Protein 6V7P (pdb70)

Solvent-accessible surface area: 10169 Å² total; per-residue (Å²): 150,89,18,36,0,51,0,42,9,114,110,87,32,73,2,20,0,86,0,40,42,75,0,46,0,70,34,0,20,73,13,8,2,139,142,70,66,56,86,51,126,31,15,43,2,20,14,137,52,129,126,2,36,58,103,52,12,0,149,119,53,50,5,118,101,88,36,68,0,63,5,85,91,64,122,192,140,155,133,94,65,22,81,23,68,152,18,38,0,52,0,54,7,104,109,88,31,74,2,21,0,91,0,72,53,80,17,106,1,93,88,1,19,77,11,8,2,139,135,76,66,56,87,37,122,33,12,44,1,19,17,131,50,136,122,3,33,54,94,37,20,0,139,108,48,44,0,15,63,67,10,62,0,62,4,86,96,69,167,135,174,76,153,132,92,71,25,74,25,76

Secondary structure (DSSP, 8-state):
-EEEEEEPTTS-EEEEEE-TTS-THHHHHHHHHHHTS-GGGEEEEETTEEPPTT--HHHHT--TT-EEEEEE--/-PPPP-EEE--/-EEEEEEE-TTS-EEEEEEETT--THHHHHHHHHHHTS-GGGEEEEETTEEPPTT--HHHHT--TT-EEEEEEPP-/----EEE--

Sequence (170 aa):
EYIKLKVIGQDSSEIHFKVKMTTHLKKLKESYAQRRQGVPMNSLRFLFEGQRIADNHTPKEELGMEEEDVIEVYQEQTAEERIISSLDYIKLKVIGQDSSEIHFKVKMTTHHLKKLKEESYAQRQGVPMNSLRFLFEGQRIADNHTPKELGMEEEDVIEVYQEQGEAEERIIISLD

Organism: Homo sapiens (NCBI:txid9606)

CATH classification: 3.10.20.90

Radius of gyration: 18.57 Å; Cα contacts (8 Å, |Δi|>4): 323; chains: 4; bounding box: 41×39×52 Å

Foldseek 3Di:
DWAKEWEAEPVRDTDIDIDDQQDQCLVVLVVVCVVVVHDSLQKFKDFVHHTRDRRDGNNNVVHHHHGYIYIDGDDD/DDDDDDDDD/DAKEWEAEPVRDIDIDDDDQQDQCLVVLCVVCVVVVHDSVQKFKDFVHHTRDRRDGNNNVVHHHHGYIYIDGDD/DDDDDDDDDPD

InterPro domains:
  IPR000626 Ubiquitin-like domain [PS50053] (20-97)
  IPR000626 Ubiquitin-like domain [SM00213] (22-93)
  IPR022617 Rad60/SUMO-like domain [PF11976] (22-91)
  IPR029071 Ubiquitin-like domain superfamily [SSF54236] (2-98)
  IPR046332 Small ubiquitin-related modifier 1, Ubl domain [cd16114] (21-96)

Nearest PDB structures (foldseek):
  6uyz-assembly2_C  TM=1.001E+00  e=5.031E-16  Homo sapiens
  8djh-assembly1_A  TM=1.004E+00  e=6.149E-16  Homo sapiens
  6uyv-assembly1_A  TM=1.006E+00  e=7.516E-16  Homo sapiens
  5d2m-assembly1_E  TM=9.678E-01  e=2.396E-11  Homo sapiens
  8oi3-assembly2_C  TM=9.751E-01  e=7.989E-11  Arabidopsis thaliana

GO terms:
  GO:0005515 protein binding (F, IPI)
  GO:0015459 potassium channel regulator activity (F, IDA)
  GO:0034605 cellular response to heat (P, IDA)
  GO:0097165 nuclear stress granule (C, IDA)
  GO:0005634 nucleus (C, IDA)
  GO:0005886 plasma membrane (C, IDA)
  GO:0016604 nuclear body (C, IDA)
  GO:0016605 PML body (C, IDA)
  GO:0031386 protein tag activity (F, IDA)
  GO:0045759 negative regulation of action potential (P, IDA)
  GO:0016925 protein sumoylation (P, IDA)
  GO:0032436 positive regulation of proteasomal ubiquitin-dependent protein catabolic process (P, IDA)
  GO:0071276 cellular response to cadmium ion (P, IDA)
  GO:0031625 ubiquitin protein ligase binding (F, IPI)
  GO:0005634 nucleus (C, TAS)
  GO:0005643 nuclear pore (C, TAS)
  GO:0006281 DNA repair (P, TAS)
  GO:0005654 nucleoplasm (C, TAS)
  GO:0005829 cytosol (C, TAS)
  GO:0031334 positive regulation of protein-containing complex assembly (P, IDA)

B-factor: mean 26.36, std 9.06, range [13.76, 71.57]

Structure (mmCIF, N/CA/C/O backbone):
data_6V7P
#
_entry.id   6V7P
#
_cell.length_a   34.350
_cell.length_b   38.467
_cell.length_c   62.745
_cell.angle_alpha   90.000
_cell.angle_beta   102.710
_cell.angle_gamma   90.000
#
_symmetry.space_group_name_H-M   'P 1 21 1'
#
loop_
_entity.id
_entity.type
_entity.pdbx_description
1 polymer 'Small ubiquitin-related modifier 1'
2 polymer 'Protein PIAS'
3 water water
#
loop_
_atom_site.group_PDB
_atom_site.id
_atom_site.type_symbol
_atom_site.label_atom_id
_atom_site.label_alt_id
_atom_site.label_comp_id
_atom_site.label_asym_id
_atom_site.label_entity_id
_atom_site.label_seq_id
_atom_site.pdbx_PDB_ins_code
_atom_site.Cartn_x
_atom_site.Cartn_y
_atom_site.Cartn_z
_atom_site.occupancy
_atom_si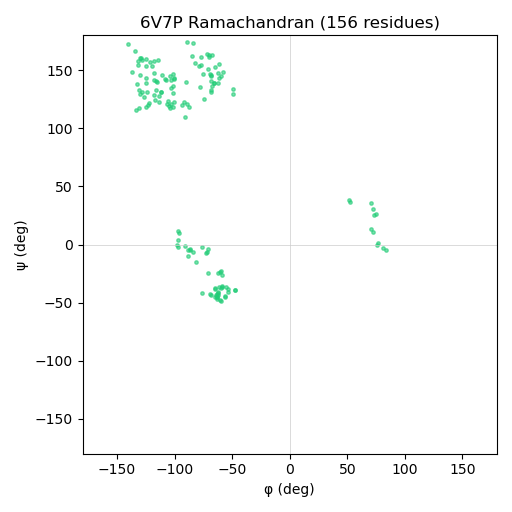te.B_iso_or_equiv
_atom_site.auth_seq_id
_atom_site.auth_comp_id
_atom_site.auth_asym_id
_atom_site.auth_atom_id
_atom_site.pdbx_PDB_model_num
ATOM 1 N N . GLU A 1 6 ? -11.603 -0.954 26.426 1.00 40.23 20 GLU C N 1
ATOM 2 C CA . GLU A 1 6 ? -11.079 -0.061 25.391 1.00 38.23 20 GLU C CA 1
ATOM 3 C C . GLU A 1 6 ? -9.610 0.315 25.605 1.00 31.50 20 GLU C C 1
ATOM 4 O O . GLU A 1 6 ? -8.821 0.228 24.680 1.00 30.30 20 GLU C O 1
ATOM 16 N N . TYR A 1 7 ? -9.252 0.761 26.807 1.00 29.98 21 TYR C N 1
ATOM 17 C CA . TYR A 1 7 ? -7.857 0.890 27.211 1.00 30.22 21 TYR C CA 1
ATOM 18 C C . TYR A 1 7 ? -7.485 -0.307 28.079 1.00 27.41 21 TYR C C 1
ATOM 19 O O . TYR A 1 7 ? -8.298 -0.789 28.871 1.00 29.52 21 TYR C O 1
ATOM 37 N N . ILE A 1 8 ? -6.255 -0.793 27.915 1.00 24.54 22 ILE C N 1
ATOM 38 C CA . ILE A 1 8 ? -5.697 -1.811 28.785 1.00 23.22 22 ILE C CA 1
ATOM 39 C C . ILE A 1 8 ? -4.309 -1.366 29.210 1.00 20.51 22 ILE C C 1
ATOM 40 O O . ILE A 1 8 ? -3.651 -0.557 28.548 1.00 20.75 22 ILE C O 1
ATOM 56 N N . LYS A 1 9 ? -3.871 -1.920 30.329 1.00 19.53 23 LYS C N 1
ATOM 57 C CA . LYS A 1 9 ? -2.546 -1.665 30.862 1.00 19.53 23 LYS C CA 1
ATOM 58 C C . LYS A 1 9 ? -1.646 -2.840 30.517 1.00 19.62 23 LYS C C 1
ATOM 59 O O . LYS A 1 9 ? -2.016 -3.999 30.728 1.00 22.63 23 LYS C O 1
ATOM 78 N N . LEU A 1 10 ? -0.484 -2.532 29.967 1.00 18.13 24 LEU C N 1
ATOM 79 C CA . LEU A 1 10 ? 0.504 -3.514 29.577 1.00 17.06 24 LEU C CA 1
ATOM 80 C C . LEU A 1 10 ? 1.758 -3.247 30.392 1.00 16.77 24 LEU C C 1
ATOM 81 O O . LEU A 1 10 ? 2.106 -2.091 30.657 1.00 18.82 24 LEU C O 1
ATOM 97 N N . LYS A 1 11 ? 2.420 -4.312 30.805 1.00 16.41 25 LYS C N 1
ATOM 98 C CA . LYS A 1 11 ? 3.620 -4.221 31.615 1.00 16.85 25 LYS C CA 1
ATOM 99 C C . LYS A 1 11 ? 4.808 -4.562 30.739 1.00 15.78 25 LYS C C 1
ATOM 100 O O . LYS A 1 11 ? 4.886 -5.668 30.213 1.00 17.06 25 LYS C O 1
ATOM 119 N N . VAL A 1 12 ? 5.746 -3.635 30.612 1.00 15.83 26 VAL C N 1
ATOM 120 C CA . VAL A 1 12 ? 6.920 -3.829 29.767 1.00 15.78 26 VAL C CA 1
ATOM 121 C C . VAL A 1 12 ? 8.107 -4.114 30.676 1.00 15.74 26 VAL C C 1
ATOM 122 O O . VAL A 1 12 ? 8.469 -3.283 31.518 1.00 16.91 26 VAL C O 1
ATOM 135 N N . ILE A 1 13 ? 8.684 -5.303 30.533 1.00 15.82 27 ILE C N 1
ATOM 136 C CA . ILE A 1 13 ? 9.723 -5.801 31.434 1.00 16.89 27 ILE C CA 1
ATOM 137 C C . ILE A 1 13 ? 11.049 -5.726 30.706 1.00 16.41 27 ILE C C 1
ATOM 138 O O . ILE A 1 13 ? 11.202 -6.338 29.655 1.00 18.06 27 ILE C O 1
ATOM 154 N N . GLY A 1 14 ? 12.026 -5.024 31.295 1.00 17.42 28 GLY C N 1
ATOM 155 C CA . GLY A 1 14 ? 13.330 -4.879 30.695 1.00 20.13 28 GLY C CA 1
ATOM 156 C C . GLY A 1 14 ? 14.306 -5.969 31.087 1.00 20.22 28 GLY C C 1
ATOM 157 O O . GLY A 1 14 ? 14.042 -6.790 31.975 1.00 19.68 28 GLY C O 1
ATOM 161 N N . GLN A 1 15 ? 15.478 -5.911 30.437 1.00 23.19 29 GLN C N 1
ATOM 162 C CA . GLN A 1 15 ? 16.530 -6.890 30.666 1.00 27.31 29 GLN C CA 1
ATOM 163 C C . GLN A 1 15 ? 16.981 -6.922 32.116 1.00 27.74 29 GLN C C 1
ATOM 164 O O . GLN A 1 15 ? 17.502 -7.945 32.566 1.00 28.81 29 GLN C O 1
ATOM 178 N N . ASP A 1 16 ? 16.827 -5.812 32.850 1.00 24.33 30 ASP C N 1
ATOM 179 C CA . ASP A 1 16 ? 17.229 -5.713 34.249 1.00 25.23 30 ASP C CA 1
ATOM 180 C C . ASP A 1 16 ? 16.083 -5.962 35.223 1.00 23.77 30 ASP C C 1
ATOM 181 O O . ASP A 1 16 ? 16.245 -5.709 36.424 1.00 25.54 30 ASP C O 1
ATOM 190 N N . SER A 1 17 ? 14.933 -6.433 34.737 1.00 22.36 31 SER C N 1
ATOM 191 C CA . SER A 1 17 ? 13.742 -6.749 35.523 1.00 22.70 31 SER C CA 1
ATOM 192 C C . SER A 1 17 ? 12.950 -5.516 35.946 1.00 21.27 31 SER C C 1
ATOM 193 O O . SER A 1 17 ? 11.926 -5.669 36.638 1.00 21.99 31 SER C O 1
ATOM 201 N N . SER A 1 18 ? 13.362 -4.314 35.565 1.00 19.79 32 SER C N 1
ATOM 202 C CA . SER A 1 18 ? 12.548 -3.149 35.834 1.00 21.25 32 SER C CA 1
ATOM 203 C C . SER A 1 18 ? 11.305 -3.202 34.958 1.00 19.74 32 SER C C 1
ATOM 204 O O . SER A 1 18 ? 11.252 -3.930 33.967 1.00 20.74 32 SER C O 1
ATOM 212 N N . GLU A 1 19 ? 10.301 -2.417 35.329 1.00 19.43 33 GLU C N 1
ATOM 213 C CA . GLU A 1 19 ? 9.028 -2.408 34.633 1.00 18.74 33 GLU C CA 1
ATOM 214 C C . GLU A 1 19 ? 8.594 -0.982 34.354 1.00 17.58 33 GLU C C 1
ATOM 215 O O . GLU A 1 19 ? 8.744 -0.105 35.205 1.00 18.49 33 GLU C O 1
ATOM 227 N N . ILE A 1 20 ? 8.068 -0.744 33.157 1.00 16.19 34 ILE C N 1
ATOM 228 C CA . ILE A 1 20 ? 7.293 0.457 32.861 1.00 16.65 34 ILE C CA 1
ATOM 229 C C . ILE A 1 20 ? 5.945 -0.022 32.327 1.00 16.21 34 ILE C C 1
ATOM 230 O O . ILE A 1 20 ? 5.898 -0.916 31.477 1.00 16.40 34 ILE C O 1
ATOM 246 N N . HIS A 1 21 ? 4.862 0.518 32.860 1.00 16.70 35 HIS C N 1
ATOM 247 C CA . HIS A 1 21 ? 3.531 0.135 32.433 1.00 16.73 35 HIS C CA 1
ATOM 248 C C . HIS A 1 21 ? 2.972 1.184 31.487 1.00 15.85 35 HIS C C 1
ATOM 249 O O . HIS A 1 21 ? 3.240 2.381 31.622 1.00 17.26 35 HIS C O 1
ATOM 263 N N . PHE A 1 22 ? 2.178 0.722 30.528 1.00 15.72 36 PHE C N 1
ATOM 264 C CA . PHE A 1 22 ? 1.582 1.603 29.532 1.00 15.63 36 PHE C CA 1
ATOM 265 C C . PHE A 1 22 ? 0.089 1.367 29.471 1.00 17.54 36 PHE C C 1
ATOM 266 O O . PHE A 1 22 ? -0.351 0.226 29.348 1.00 20.31 36 PHE C O 1
ATOM 283 N N . LYS A 1 23 ? -0.686 2.437 29.523 1.00 18.02 37 LYS C N 1
ATOM 284 C CA . LYS A 1 23 ? -2.105 2.356 29.219 1.00 19.30 37 LYS C CA 1
ATOM 285 C C . LYS A 1 23 ? -2.286 2.684 27.742 1.00 20.47 37 LYS C C 1
ATOM 286 O O . LYS A 1 23 ? -1.875 3.759 27.288 1.00 22.71 37 LYS C O 1
ATOM 305 N N . VAL A 1 24 ? -2.848 1.730 26.984 1.00 20.78 38 VAL C N 1
ATOM 306 C CA . VAL A 1 24 ? -3.003 1.873 25.545 1.00 22.77 38 VAL C CA 1
ATOM 307 C C . VAL A 1 24 ? -4.420 1.516 25.132 1.00 22.89 38 VAL C C 1
ATOM 308 O O . VAL A 1 24 ? -5.077 0.694 25.770 1.00 24.53 38 VAL C O 1
ATOM 321 N N . LYS A 1 25 ? -4.861 2.081 24.013 1.00 22.10 39 LYS C N 1
ATOM 322 C CA . LYS A 1 25 ? -6.127 1.660 23.443 1.00 22.54 39 LYS C CA 1
ATOM 323 C C . LYS A 1 25 ? -5.941 0.333 22.726 1.00 21.45 39 LYS C C 1
ATOM 324 O O . LYS A 1 25 ? -4.853 0.006 22.244 1.00 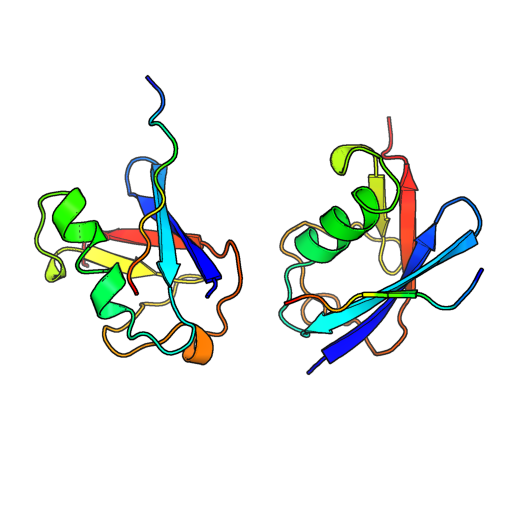21.62 39 LYS C O 1
ATOM 343 N N . MET A 1 26 ? -7.034 -0.424 22.619 1.00 22.14 40 MET C N 1
ATOM 344 C CA . MET A 1 26 ? -6.971 -1.679 21.891 1.00 22.31 40 MET C CA 1
ATOM 345 C C . MET A 1 26 ? -6.572 -1.463 20.438 1.00 22.22 40 MET C C 1
ATOM 346 O O . MET A 1 26 ? -6.046 -2.386 19.811 1.00 22.84 40 MET C O 1
ATOM 360 N N . THR A 1 27 ? -6.794 -0.266 19.901 1.00 22.58 41 THR C N 1
ATOM 361 C CA . THR A 1 27 ? -6.499 0.060 18.514 1.00 21.85 41 THR C CA 1
ATOM 362 C C . THR A 1 27 ? -5.163 0.776 18.325 1.00 21.34 41 THR C C 1
ATOM 363 O O . THR A 1 27 ? -4.821 1.122 17.190 1.00 23.75 41 THR C O 1
ATOM 374 N N . THR A 1 28 ? -4.419 1.030 19.402 1.00 20.44 42 THR C N 1
ATOM 375 C CA . THR A 1 28 ? -3.177 1.782 19.322 1.00 20.53 42 THR C CA 1
ATOM 376 C C . THR A 1 28 ? -2.124 0.992 18.560 1.00 19.94 42 THR C C 1
ATOM 377 O O . THR A 1 28 ? -1.958 -0.213 18.775 1.00 20.64 42 THR C O 1
ATOM 388 N N . HIS A 1 29 ? -1.408 1.672 17.667 1.00 19.30 43 HIS C N 1
ATOM 389 C CA . HIS A 1 29 ? -0.248 1.067 17.024 1.00 19.16 43 HIS C CA 1
ATOM 390 C C . HIS A 1 29 ? 0.916 1.010 18.004 1.00 17.58 43 HIS C C 1
ATOM 391 O O . HIS A 1 29 ? 1.306 2.022 18.582 1.00 18.08 43 HIS C O 1
ATOM 405 N N . LEU A 1 30 ? 1.462 -0.179 18.198 1.00 16.52 44 LEU C N 1
ATOM 406 C CA . LEU A 1 30 ? 2.411 -0.403 19.276 1.00 15.67 44 LEU C CA 1
ATOM 407 C C . LEU A 1 30 ? 3.761 0.232 19.020 1.00 15.48 44 LEU C C 1
ATOM 408 O O . LEU A 1 30 ? 4.563 0.301 19.956 1.00 14.49 44 LEU C O 1
ATOM 424 N N . LYS A 1 31 ? 4.004 0.775 17.820 1.00 15.56 45 LYS C N 1
ATOM 425 C CA . LYS A 1 31 ? 5.143 1.670 17.641 1.00 16.29 45 LYS C CA 1
ATOM 426 C C . LYS A 1 31 ? 5.197 2.723 18.745 1.00 15.17 45 LYS C C 1
ATOM 427 O O . LYS A 1 31 ? 6.276 3.102 19.209 1.00 15.53 45 LYS C O 1
ATOM 446 N N . LYS A 1 32 ? 4.039 3.246 19.153 1.00 15.95 46 LYS C N 1
ATOM 447 C CA . LYS A 1 32 ? 4.038 4.319 20.145 1.00 16.73 46 LYS C CA 1
ATOM 448 C C . LYS A 1 32 ? 4.584 3.843 21.486 1.00 15.75 46 LYS C C 1
ATOM 449 O O . LYS A 1 32 ? 5.277 4.594 22.178 1.00 17.24 46 LYS C O 1
ATOM 468 N N . LEU A 1 33 ? 4.277 2.605 21.863 1.00 14.79 47 LEU C N 1
ATOM 469 C CA . LEU A 1 33 ? 4.823 2.029 23.089 1.00 14.56 47 LEU C CA 1
ATOM 470 C C . LEU A 1 33 ? 6.318 1.788 22.942 1.00 14.68 47 LEU C C 1
ATOM 471 O O . LEU A 1 33 ? 7.104 2.075 23.854 1.00 14.19 47 LEU C O 1
ATOM 487 N N . LYS A 1 34 ? 6.737 1.281 21.790 1.00 14.56 48 LYS C N 1
ATOM 488 C CA . LYS A 1 34 ? 8.156 1.013 21.582 1.00 15.50 48 LYS C CA 1
ATOM 489 C C . LYS A 1 34 ? 8.961 2.307 21.645 1.00 14.92 48 LYS C C 1
ATOM 490 O O . LYS A 1 34 ? 10.022 2.363 22.277 1.00 15.55 48 LYS C O 1
ATOM 509 N N . GLU A 1 35 ? 8.473 3.363 20.980 1.00 14.69 49 GLU C N 1
ATOM 510 C CA . GLU A 1 35 ? 9.178 4.637 20.982 1.00 15.88 49 GLU C CA 1
ATOM 511 C C . GLU A 1 35 ? 9.243 5.236 22.379 1.00 15.25 49 GLU C C 1
ATOM 512 O O . GLU A 1 35 ? 10.288 5.751 22.789 1.00 16.73 49 GLU C O 1
ATOM 524 N N . SER A 1 36 ? 8.132 5.187 23.128 1.00 15.53 50 SER C N 1
ATOM 525 C CA . SER A 1 36 ? 8.106 5.772 24.462 1.00 14.43 50 SER C CA 1
ATOM 526 C C . SER A 1 36 ? 9.049 5.027 25.389 1.00 14.98 50 SER C C 1
ATOM 527 O O . SER A 1 36 ? 9.836 5.644 26.117 1.00 16.31 50 SER C O 1
ATOM 535 N N . TYR A 1 37 ? 9.018 3.700 25.342 1.00 15.05 51 TYR C N 1
ATOM 536 C CA . TYR A 1 37 ? 9.908 2.917 26.186 1.00 13.76 51 TYR C CA 1
ATOM 537 C C . TYR A 1 37 ? 11.369 3.224 25.867 1.00 13.98 51 TYR C C 1
ATOM 538 O O . TYR A 1 37 ? 12.181 3.459 26.766 1.00 14.88 51 TYR C O 1
ATOM 556 N N . ALA A 1 38 ? 11.727 3.221 24.588 1.00 14.53 52 ALA C N 1
ATOM 557 C CA . ALA A 1 38 ? 13.118 3.467 24.219 1.00 16.25 52 ALA C CA 1
ATOM 558 C C . ALA A 1 38 ? 13.568 4.851 24.655 1.00 15.57 52 ALA C C 1
ATOM 559 O O . ALA A 1 38 ? 14.694 5.015 25.143 1.00 16.56 52 ALA C O 1
ATOM 566 N N . GLN A 1 39 ? 12.698 5.851 24.481 1.00 16.21 53 GLN C N 1
ATOM 567 C CA . GLN A 1 39 ? 12.956 7.208 24.942 1.00 16.48 53 GLN C CA 1
ATOM 568 C C . GLN A 1 39 ? 13.252 7.236 26.438 1.00 16.86 53 GLN C C 1
ATOM 569 O O . GLN A 1 39 ? 14.201 7.893 26.885 1.00 18.02 53 GLN C O 1
ATOM 583 N N . ARG A 1 40 ? 12.450 6.522 27.232 1.00 17.49 54 ARG C N 1
ATOM 584 C CA A ARG A 1 40 ? 12.621 6.524 28.683 0.50 16.81 54 ARG C CA 1
ATOM 585 C CA B ARG A 1 40 ? 12.648 6.551 28.677 0.50 17.29 54 ARG C CA 1
ATOM 586 C C . ARG A 1 40 ? 13.897 5.798 29.104 1.00 17.59 54 ARG C C 1
ATOM 587 O O . ARG A 1 40 ? 14.495 6.134 30.135 1.00 20.51 54 ARG C O 1
ATOM 628 N N . GLN A 1 41 ? 14.310 4.797 28.344 1.00 17.54 55 GLN C N 1
ATOM 629 C CA . GLN A 1 41 ? 15.561 4.111 28.620 1.00 18.75 55 GLN C CA 1
ATOM 630 C C . GLN A 1 41 ? 16.772 4.849 28.076 1.00 20.47 55 GLN C C 1
ATOM 631 O O . GLN A 1 41 ? 17.899 4.538 28.474 1.00 23.74 55 GLN C O 1
ATOM 645 N N . GLY A 1 42 ? 16.577 5.819 27.190 1.00 19.77 56 GLY C N 1
ATOM 646 C CA . GLY A 1 42 ? 17.689 6.510 26.568 1.00 20.97 56 GLY C CA 1
ATOM 647 C C . GLY A 1 42 ? 18.464 5.670 25.577 1.00 21.85 56 GLY C C 1
ATOM 648 O O . GLY A 1 42 ? 19.693 5.794 25.490 1.00 23.95 56 GLY C O 1
ATOM 652 N N . VAL A 1 43 ? 17.782 4.805 24.833 1.00 19.67 57 VAL C N 1
ATOM 653 C CA . VAL A 1 43 ? 18.435 3.970 23.827 1.00 19.12 57 VAL C CA 1
ATOM 654 C C . VAL A 1 43 ? 17.706 4.129 22.509 1.00 19.21 57 VAL C C 1
ATOM 655 O O . VAL A 1 43 ? 16.522 4.525 22.463 1.00 19.65 57 VAL C O 1
ATOM 668 N N . PRO A 1 44 ? 18.367 3.815 21.397 1.00 20.51 58 PRO C N 1
ATOM 669 C CA . PRO A 1 44 ? 17.686 3.875 20.103 1.00 20.36 58 PRO C CA 1
ATOM 670 C C . PRO A 1 44 ? 16.583 2.838 20.027 1.00 19.75 58 PRO C C 1
ATOM 671 O O . PRO A 1 44 ? 16.748 1.694 20.458 1.00 19.24 58 PRO C O 1
ATOM 682 N N . MET A 1 45 ? 15.457 3.225 19.465 1.00 21.82 59 MET C N 1
ATOM 683 C CA . MET A 1 45 ? 14.356 2.301 19.352 1.00 25.22 59 MET C CA 1
ATOM 684 C C . MET A 1 45 ? 14.760 1.068 18.542 1.00 25.09 59 MET C C 1
ATOM 685 O O . MET A 1 45 ? 14.349 -0.032 18.861 1.00 24.80 59 MET C O 1
ATOM 699 N N . ASN A 1 46 ? 15.586 1.242 17.516 1.00 24.69 60 ASN C N 1
ATOM 700 C CA . ASN A 1 46 ? 15.997 0.112 16.685 1.00 24.94 60 ASN C CA 1
ATOM 701 C C . AS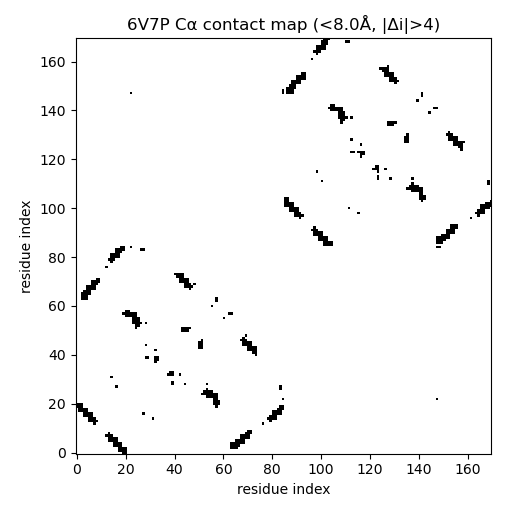N A 1 46 ? 17.047 -0.784 17.337 1.00 24.31 60 ASN C C 1
ATOM 702 O O . ASN A 1 46 ? 17.412 -1.810 16.747 1.00 26.51 60 ASN C O 1
ATOM 713 N N . SER A 1 47 ? 17.510 -0.456 18.544 1.00 21.70 61 SER C N 1
ATOM 714 C CA . SER A 1 47 ? 18.401 -1.338 19.288 1.00 20.72 61 SER C CA 1
ATOM 715 C C . SER A 1 47 ? 17.660 -2.411 20.077 1.00 20.00 61 SER C C 1
ATOM 716 O O . SER A 1 47 ? 18.315 -3.295 20.649 1.00 22.31 61 SER C O 1
ATOM 724 N N . LEU A 1 48 ? 16.326 -2.356 20.113 1.00 18.01 62 LEU C N 1
ATOM 725 C CA . LEU A 1 48 ? 15.506 -3.214 20.949 1.00 16.96 62 LEU C CA 1
ATOM 726 C C . LEU A 1 48 ? 14.564 -4.040 20.095 1.00 17.14 62 LEU C C 1
ATO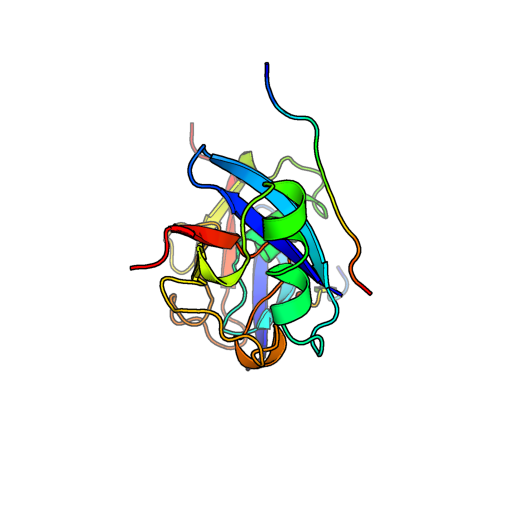M 727 O O . LEU A 1 48 ? 14.187 -3.631 18.996 1.00 20.26 62 LEU C O 1
ATOM 743 N N . ARG A 1 49 ? 14.171 -5.196 20.624 1.00 16.41 63 ARG C N 1
ATOM 744 C CA . ARG A 1 49 ? 13.055 -5.954 20.084 1.00 16.39 63 ARG C CA 1
ATOM 745 C C . ARG A 1 49 ? 12.061 -6.189 21.219 1.00 15.48 63 ARG C C 1
ATOM 746 O O . ARG A 1 49 ? 12.450 -6.451 22.360 1.00 17.20 63 ARG C O 1
ATOM 767 N N . PHE A 1 50 ? 10.785 -6.063 20.907 1.00 14.82 64 PHE C N 1
ATOM 768 C CA . PHE A 1 50 ? 9.702 -6.152 21.872 1.00 14.31 64 PHE C CA 1
ATOM 769 C C . PHE A 1 50 ? 8.912 -7.403 21.540 1.00 14.70 64 PHE C C 1
ATOM 770 O O . PHE A 1 50 ? 8.431 -7.560 20.415 1.00 16.36 64 PHE C O 1
ATOM 787 N N . LEU A 1 51 ? 8.790 -8.300 22.506 1.00 14.80 65 LEU C N 1
ATOM 788 C CA . LEU A 1 51 ? 8.129 -9.578 22.294 1.00 16.21 65 LEU C CA 1
ATOM 789 C C . LEU A 1 51 ? 6.864 -9.699 23.135 1.00 14.45 65 LEU C C 1
ATOM 790 O O . LEU A 1 51 ? 6.832 -9.310 24.309 1.00 16.25 65 LEU C O 1
ATOM 806 N N . PHE A 1 52 ? 5.827 -10.273 22.547 1.00 15.99 66 PHE C N 1
ATOM 807 C CA . PHE A 1 52 ? 4.628 -10.641 23.286 1.00 17.58 66 PHE C CA 1
ATOM 808 C C . PHE A 1 52 ? 4.423 -12.129 23.083 1.00 19.58 66 PHE C C 1
ATOM 809 O O . PHE A 1 52 ? 4.344 -12.596 21.946 1.00 20.46 66 PHE C O 1
ATOM 826 N N . GLU A 1 53 ? 4.388 -12.882 24.172 1.00 22.18 67 GLU C N 1
ATOM 827 C CA . GLU A 1 53 ? 4.335 -14.343 24.086 1.00 26.00 67 GLU C CA 1
ATOM 828 C C . GLU A 1 53 ? 5.455 -14.873 23.190 1.00 26.98 67 GLU C C 1
ATOM 829 O O . GLU A 1 53 ? 5.283 -15.839 22.443 1.00 30.40 67 GLU C O 1
ATOM 841 N N . GLY A 1 54 ? 6.615 -14.229 23.267 1.00 24.94 68 GLY C N 1
ATOM 842 C CA . GLY A 1 54 ? 7.770 -14.634 22.501 1.00 24.40 68 GLY C CA 1
ATOM 843 C C . GLY A 1 54 ? 7.813 -14.174 21.052 1.00 24.53 68 GLY C C 1
ATOM 844 O O . GLY A 1 54 ? 8.809 -14.434 20.373 1.00 25.75 68 GLY C O 1
ATOM 848 N N . GLN A 1 55 ? 6.786 -13.489 20.564 1.00 21.76 69 GLN C N 1
ATOM 849 C CA . GLN A 1 55 ? 6.687 -13.097 19.166 1.00 22.28 69 GLN C CA 1
ATOM 850 C C . GLN A 1 55 ? 6.920 -11.596 19.003 1.00 20.40 69 GLN C C 1
ATOM 851 O O . GLN A 1 55 ? 6.497 -10.789 19.838 1.00 19.27 69 GLN C O 1
ATOM 865 N N . ARG A 1 56 ? 7.610 -11.226 17.932 1.00 19.60 70 ARG C N 1
ATOM 866 C CA . ARG A 1 56 ? 8.013 -9.840 17.737 1.00 19.17 70 ARG C CA 1
ATOM 867 C C . ARG A 1 56 ? 6.818 -8.929 17.460 1.00 18.97 70 ARG C C 1
ATOM 868 O O . ARG A 1 56 ? 5.969 -9.218 16.606 1.00 21.13 70 ARG C O 1
ATOM 889 N N . ILE A 1 57 ? 6.781 -7.796 18.156 1.00 17.74 71 ILE C N 1
ATOM 890 C CA . ILE A 1 57 ? 5.752 -6.785 17.958 1.00 17.12 71 ILE C CA 1
ATOM 891 C C . ILE A 1 57 ? 6.211 -5.809 16.878 1.00 16.35 71 ILE C C 1
ATOM 892 O O . ILE A 1 57 ? 7.232 -5.127 17.035 1.00 17.85 71 ILE C O 1
ATOM 908 N N . ALA A 1 58 ? 5.432 -5.703 15.805 1.00 16.71 72 ALA C N 1
ATOM 909 C CA . ALA A 1 58 ? 5.683 -4.763 14.722 1.00 16.78 72 ALA C CA 1
ATOM 910 C C . ALA A 1 58 ? 5.095 -3.391 15.042 1.00 17.32 72 ALA C C 1
ATOM 911 O O . ALA A 1 58 ? 4.213 -3.240 15.890 1.00 17.99 72 ALA C O 1
ATOM 918 N N . ASP A 1 59 ? 5.582 -2.384 14.316 1.00 18.16 73 ASP C N 1
ATOM 919 C CA . ASP A 1 59 ? 5.169 -1.008 14.573 1.00 16.57 73 ASP C CA 1
ATOM 920 C C . ASP A 1 59 ? 3.665 -0.841 14.414 1.00 17.48 73 ASP C C 1
ATOM 921 O O . ASP A 1 59 ? 3.043 -0.048 15.132 1.00 18.10 73 ASP C O 1
ATOM 930 N N . ASN A 1 60 ? 3.067 -1.561 13.459 1.00 17.27 74 ASN C N 1
ATOM 931 C CA . ASN A 1 60 ? 1.643 -1.434 13.168 1.00 18.23 74 ASN C CA 1
ATOM 932 C C . ASN A 1 60 ? 0.769 -2.483 13.844 1.00 19.32 74 ASN C C 1
ATOM 933 O O . ASN A 1 60 ? -0.443 -2.496 13.623 1.00 22.40 74 ASN C O 1
ATOM 944 N N . HIS A 1 61 ? 1.329 -3.339 14.678 1.00 17.95 75 HIS C N 1
ATOM 945 C CA . HIS A 1 61 ? 0.490 -4.220 15.464 1.00 18.13 75 HIS C CA 1
ATOM 946 C C . HIS A 1 61 ? -0.285 -3.444 16.521 1.00 18.48 75 HIS C C 1
ATOM 947 O O . HIS A 1 61 ? 0.202 -2.465 17.088 1.00 17.83 75 HIS C O 1
ATOM 961 N N . THR A 1 62 ? -1.490 -3.914 16.802 1.00 18.75 76 THR C N 1
ATOM 962 C CA . THR A 1 62 ? -2.311 -3.350 17.858 1.00 18.21 76 THR C CA 1
ATOM 963 C C . THR A 1 62 ? -2.576 -4.395 18.932 1.00 17.88 76 THR C C 1
ATOM 964 O O . THR A 1 62 ? -2.508 -5.602 18.674 1.00 18.66 76 THR C O 1
ATOM 975 N N . PRO A 1 63 ? -2.906 -3.963 20.149 1.00 18.51 77 PRO C N 1
ATOM 976 C CA . PRO A 1 63 ? -3.329 -4.929 21.178 1.00 18.26 77 PRO C CA 1
ATOM 977 C C . PRO A 1 63 ? -4.469 -5.816 20.717 1.00 19.43 77 PRO C C 1
ATOM 978 O O . PRO A 1 63 ? -4.450 -7.022 20.971 1.00 21.91 77 PRO C O 1
ATOM 989 N N . LYS A 1 64 ? -5.456 -5.259 20.016 1.00 22.03 78 LYS C N 1
ATOM 990 C CA . LYS A 1 64 ? -6.571 -6.072 19.550 1.00 24.26 78 LYS C CA 1
ATOM 991 C C . LYS A 1 64 ? -6.102 -7.145 18.571 1.00 23.67 78 LYS C C 1
ATOM 992 O O . LYS A 1 64 ? -6.521 -8.301 18.665 1.00 24.23 78 LYS C O 1
ATOM 1011 N N . GLU A 1 65 ? -5.203 -6.785 17.648 1.00 22.73 79 GLU C N 1
ATOM 1012 C CA A GLU A 1 65 ? -4.690 -7.750 16.678 0.50 23.34 79 GLU C CA 1
ATOM 1013 C CA B GLU A 1 65 ? -4.696 -7.753 16.678 0.50 23.03 79 GLU C CA 1
ATOM 1014 C C . GLU A 1 65 ? -3.942 -8.884 17.364 1.00 23.56 79 GLU C C 1
ATOM 1015 O O . GLU A 1 65 ? -4.024 -10.043 16.941 1.00 25.43 79 GLU C O 1
ATOM 1038 N N . LEU A 1 66 ? -3.198 -8.571 18.412 1.00 22.32 80 LEU C N 1
ATOM 1039 C CA . LEU A 1 66 ? -2.378 -9.556 19.097 1.00 22.40 80 LEU C CA 1
ATOM 1040 C C . LEU A 1 66 ? -3.112 -10.290 20.213 1.00 23.93 80 LEU C C 1
ATOM 1041 O O . LEU A 1 66 ? -2.545 -11.221 20.787 1.00 27.09 80 LEU C O 1
ATOM 1057 N N . GLY A 1 67 ? -4.353 -9.925 20.517 1.00 23.07 81 GLY C N 1
ATOM 1058 C CA . GLY A 1 67 ? -5.079 -10.602 21.577 1.00 23.41 81 GLY C CA 1
ATOM 1059 C C . GLY A 1 67 ? -4.603 -10.255 22.971 1.00 24.72 81 GLY C C 1
ATOM 1060 O O . GLY A 1 67 ? -4.789 -11.051 23.906 1.00 26.64 81 GLY C O 1
ATOM 1064 N N . MET A 1 68 ? -4.014 -9.073 23.138 1.00 22.74 82 MET C N 1
ATOM 1065 C CA . MET A 1 68 ? -3.552 -8.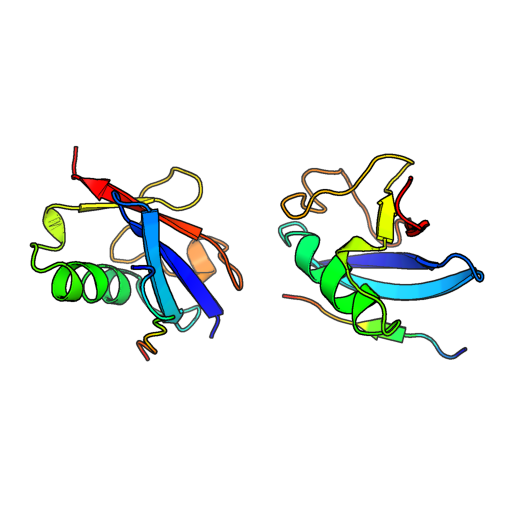640 24.442 1.00 21.93 82 MET C CA 1
ATOM 1066 C C . MET A 1 68 ? -4.719 -8.304 25.359 1.00 23.04 82 MET C C 1
ATOM 1067 O O . MET A 1 68 ? -5.788 -7.868 24.922 1.00 25.00 82 MET C O 1
ATOM 1081 N N . GLU A 1 69 ? -4.481 -8.484 26.653 1.00 22.92 83 GLU C N 1
ATOM 1082 C CA . GLU A 1 69 ? -5.470 -8.290 27.699 1.00 23.74 83 GLU C CA 1
ATOM 1083 C C . GLU A 1 69 ? -4.849 -7.495 28.835 1.00 21.85 83 GLU C C 1
ATOM 1084 O O . GLU A 1 69 ? -3.632 -7.354 28.933 1.00 20.56 83 GLU C O 1
ATOM 1096 N N . GLU A 1 70 ? -5.706 -6.998 29.723 1.00 22.59 84 GLU C N 1
ATOM 1097 C CA . GLU A 1 70 ? -5.253 -6.213 30.861 1.00 23.34 84 GLU C CA 1
ATOM 1098 C C . GLU A 1 70 ? -4.117 -6.916 31.591 1.00 23.08 84 GLU C C 1
ATOM 1099 O O . GLU A 1 70 ? -4.200 -8.104 31.908 1.00 22.42 84 GLU C O 1
ATOM 1111 N N . GLU A 1 71 ? -3.044 -6.166 31.827 1.00 22.20 85 GLU C N 1
ATOM 1112 C CA . GLU A 1 71 ? -1.861 -6.573 32.582 1.00 23.60 85 GLU C CA 1
ATOM 1113 C C . GLU A 1 71 ? -0.995 -7.608 31.874 1.00 21.51 85 GLU C C 1
ATOM 1114 O O . GLU A 1 71 ? -0.069 -8.152 32.496 1.00 23.21 85 GLU C O 1
ATOM 1126 N N . ASP A 1 72 ? -1.212 -7.846 30.583 1.00 19.58 86 ASP C N 1
ATOM 1127 C CA . ASP A 1 72 ? -0.295 -8.699 29.838 1.00 19.21 86 ASP C CA 1
ATOM 1128 C C . ASP A 1 72 ? 1.107 -8.091 29.817 1.00 18.09 86 ASP C C 1
ATOM 1129 O O . ASP A 1 72 ? 1.302 -6.877 29.965 1.00 18.67 86 ASP C O 1
ATOM 1138 N N . VAL A 1 73 ? 2.084 -8.973 29.632 1.00 18.27 87 VAL C N 1
ATOM 1139 C CA . VAL A 1 73 ? 3.497 -8.650 29.696 1.00 17.76 87 VAL C CA 1
ATOM 1140 C C . VAL A 1 73 ? 4.073 -8.561 28.293 1.00 16.85 87 VAL C C 1
ATOM 1141 O O . VAL A 1 73 ? 3.815 -9.428 27.440 1.00 17.08 87 VAL C O 1
ATOM 1154 N N . ILE A 1 74 ? 4.861 -7.516 28.062 1.00 15.79 88 ILE C N 1
ATOM 1155 C CA . ILE A 1 74 ? 5.741 -7.396 26.910 1.00 15.64 88 ILE C CA 1
ATOM 1156 C C . ILE A 1 74 ? 7.166 -7.461 27.432 1.00 15.39 88 ILE C C 1
ATOM 1157 O O . ILE A 1 74 ? 7.506 -6.770 28.391 1.00 16.09 88 ILE C O 1
ATOM 1173 N N . GLU A 1 75 ? 7.991 -8.286 26.816 1.00 14.95 89 GLU C N 1
ATOM 1174 C CA . GLU A 1 75 ? 9.397 -8.365 27.166 1.00 14.71 89 GLU C CA 1
ATOM 1175 C C . GLU A 1 75 ? 10.247 -7.586 26.174 1.00 14.82 89 GLU C C 1
ATOM 1176 O O . GLU A 1 75 ? 9.993 -7.605 24.969 1.00 17.36 89 GLU C O 1
ATOM 1188 N N . VAL A 1 76 ? 11.289 -6.942 26.673 1.00 15.31 90 VAL C N 1
ATOM 1189 C CA . VAL A 1 76 ? 12.210 -6.196 25.840 1.00 15.78 90 VAL C CA 1
ATOM 1190 C C . VAL A 1 76 ? 13.564 -6.880 25.873 1.00 15.76 90 VAL C C 1
ATOM 1191 O O . VAL A 1 76 ? 14.125 -7.105 26.949 1.00 17.33 90 VAL C O 1
ATOM 1204 N N . TYR A 1 77 ? 14.111 -7.159 24.692 1.00 15.56 91 TYR C N 1
ATOM 1205 C CA . TYR A 1 77 ? 15.447 -7.711 24.541 1.00 16.88 91 TYR C CA 1
ATOM 1206 C C . TYR A 1 77 ? 16.259 -6.815 23.618 1.00 17.59 91 TYR C C 1
ATOM 1207 O O . TYR A 1 77 ? 15.711 -6.030 22.842 1.00 17.28 91 TYR C O 1
ATOM 1225 N N . GLN A 1 78 ? 17.581 -6.933 23.703 1.00 20.40 92 GLN C N 1
ATOM 1226 C CA . GLN A 1 78 ? 18.416 -6.325 22.684 1.00 21.61 92 GLN C CA 1
ATOM 1227 C C . GLN A 1 78 ? 18.098 -6.953 21.329 1.00 21.32 92 GLN C C 1
ATOM 1228 O O . GLN A 1 78 ? 17.852 -8.159 21.219 1.00 21.89 92 GLN C O 1
ATOM 1242 N N . GLU A 1 79 ? 18.128 -6.135 20.282 1.00 22.30 93 GLU C N 1
ATOM 1243 C CA . GLU A 1 79 ? 17.976 -6.678 18.938 1.00 24.51 93 GLU C CA 1
ATOM 1244 C C . GLU A 1 79 ? 19.057 -7.726 18.662 1.00 30.06 93 GLU C C 1
ATOM 1245 O O . GLU A 1 79 ? 20.165 -7.667 19.197 1.00 29.45 93 GLU C O 1
ATOM 1257 N N . GLN A 1 80 ? 18.706 -8.713 17.839 1.00 34.87 94 GLN C N 1
ATOM 1258 C CA . GLN A 1 80 ? 19.629 -9.781 17.496 1.00 42.94 94 GLN C CA 1
ATOM 1259 C C . GLN A 1 80 ? 20.722 -9.259 16.569 1.00 47.27 94 GLN C C 1
ATOM 1260 O O . GLN A 1 80 ? 20.609 -8.189 15.965 1.00 47.79 94 GLN C O 1
ATOM 1274 N N . THR A 1 81 ? 21.794 -10.030 16.460 1.00 51.81 95 THR C N 1
ATOM 1275 C CA . THR A 1 81 ? 22.898 -9.653 15.581 1.00 55.50 95 THR C CA 1
ATOM 1276 C C . THR A 1 81 ? 23.408 -10.859 14.802 1.00 56.24 95 THR C C 1
ATOM 1277 O O . THR A 1 81 ? 23.099 -11.015 13.624 1.00 56.31 95 THR C O 1
ATOM 1288 N N . ALA B 2 5 ? 11.984 0.614 42.764 1.00 36.27 7 ALA D N 1
ATOM 1289 C CA . ALA B 2 5 ? 11.408 1.621 41.883 1.00 33.93 7 ALA D CA 1
ATOM 1290 C C . ALA B 2 5 ? 9.945 1.888 42.239 1.00 31.23 7 ALA D C 1
ATOM 1291 O O . ALA B 2 5 ? 9.207 1.007 42.696 1.00 31.52 7 ALA D O 1
ATOM 1298 N N . GLU B 2 6 ? 9.524 3.122 42.022 1.00 26.46 8 GLU D N 1
ATOM 1299 C CA . GLU B 2 6 ? 8.123 3.460 42.163 1.00 23.94 8 GLU D CA 1
ATOM 1300 C C . GLU B 2 6 ? 7.359 2.958 40.941 1.00 21.69 8 GLU D C 1
ATOM 1301 O O . GLU B 2 6 ? 7.931 2.696 39.880 1.00 21.71 8 GLU D O 1
ATOM 1313 N N . GLU B 2 7 ? 6.042 2.844 41.091 1.00 21.00 9 GLU D N 1
ATOM 1314 C CA . GLU B 2 7 ? 5.205 2.454 39.966 1.00 19.97 9 GLU D CA 1
ATOM 1315 C C . GLU B 2 7 ? 5.242 3.535 38.890 1.00 18.95 9 GLU D C 1
ATOM 1316 O O . GLU B 2 7 ? 5.205 4.729 39.182 1.00 19.88 9 GLU D O 1
ATOM 1328 N N . ARG B 2 8 ? 5.306 3.107 37.633 1.00 18.26 10 ARG D N 1
ATOM 1329 C CA . ARG B 2 8 ? 5.354 4.009 36.492 1.00 17.04 10 ARG D CA 1
ATOM 1330 C C . ARG B 2 8 ? 4.320 3.574 35.469 1.00 17.43 10 ARG D C 1
ATOM 1331 O O . ARG B 2 8 ? 4.434 2.483 34.895 1.00 17.53 10 ARG D O 1
ATOM 1352 N N . ILE B 2 9 ? 3.342 4.443 35.210 1.00 16.98 11 ILE D N 1
ATOM 1353 C CA . ILE B 2 9 ? 2.302 4.191 34.220 1.00 17.98 11 ILE D CA 1
ATOM 1354 C C . ILE B 2 9 ? 2.279 5.371 33.258 1.00 17.79 11 ILE D C 1
ATOM 1355 O O . ILE B 2 9 ? 2.167 6.527 33.689 1.00 19.38 11 ILE D O 1
ATOM 1371 N N . ILE B 2 10 ? 2.379 5.081 31.962 1.00 18.70 12 ILE D N 1
ATOM 1372 C CA . ILE B 2 10 ? 2.409 6.087 30.909 1.00 19.80 12 ILE D CA 1
ATOM 1373 C C . ILE B 2 10 ? 1.195 5.837 30.038 1.00 19.49 12 ILE D C 1
ATOM 1374 O O . ILE B 2 10 ? 0.979 4.708 29.594 1.00 19.00 12 ILE D O 1
ATOM 1390 N N . SER B 2 11 ? 0.411 6.873 29.786 1.00 22.08 13 SER D N 1
ATOM 1391 C CA A SER B 2 11 ? -0.758 6.754 28.926 0.50 23.87 13 SER D CA 1
ATOM 1392 C CA B SER B 2 11 ? -0.760 6.757 28.928 0.50 24.39 13 SER D CA 1
ATOM 1393 C C . SER B 2 11 ? -0.399 7.175 27.508 1.00 24.52 13 SER D C 1
ATOM 1394 O O . SER B 2 11 ? 0.243 8.214 27.301 1.00 27.11 13 SER D O 1
ATOM 1409 N N . LEU B 2 12 ? -0.819 6.370 26.536 1.00 23.86 14 LEU D N 1
ATOM 1410 C CA . LEU B 2 12 ? -0.583 6.646 25.127 1.00 25.84 14 LEU D CA 1
ATOM 1411 C C . LEU B 2 12 ? -1.902 6.812 24.385 1.00 28.45 14 LEU D C 1
ATOM 1412 O O . LEU B 2 12 ? -2.901 6.172 24.714 1.00 30.24 14 LEU D O 1
ATOM 1428 N N . ASP B 2 13 ? -1.886 7.667 23.363 1.00 32.63 15 ASP D N 1
ATOM 1429 C CA . ASP B 2 13 ? -3.018 7.889 22.451 1.00 36.56 15 ASP D CA 1
ATOM 1430 C C . ASP B 2 13 ? -4.211 8.576 23.083 1.00 40.18 15 ASP D C 1
ATOM 1431 O O . ASP B 2 13 ? -4.261 8.807 24.293 1.00 42.40 15 ASP D O 1
ATOM 1441 N N . TYR C 1 7 ? -5.503 17.643 18.993 1.00 33.60 21 TYR A N 1
ATOM 1442 C CA . TYR C 1 7 ? -5.033 17.616 17.601 1.00 33.17 21 TYR A CA 1
ATOM 1443 C C . TYR C 1 7 ? -4.090 16.447 17.315 1.00 29.36 21 TYR A C 1
ATOM 1444 O O . TYR C 1 7 ? -3.248 16.068 18.144 1.00 32.70 21 TYR A O 1
ATOM 1462 N N . ILE C 1 8 ? -4.258 15.854 16.134 1.00 23.85 22 ILE A N 1
ATOM 1463 C CA . ILE C 1 8 ? -3.380 14.784 15.691 1.00 22.61 22 ILE A CA 1
ATOM 1464 C C . ILE C 1 8 ? -2.794 15.137 14.338 1.00 21.84 22 ILE A C 1
ATOM 1465 O O . ILE C 1 8 ? -3.385 15.892 13.552 1.00 21.88 22 ILE A O 1
ATOM 1481 N N . LYS C 1 9 ? -1.624 14.574 14.071 1.00 21.22 23 LYS A N 1
ATOM 1482 C CA . LYS C 1 9 ? -0.934 14.788 12.808 1.00 21.48 23 LYS A CA 1
ATOM 1483 C C . LYS C 1 9 ? -1.173 13.572 11.928 1.00 21.25 23 LYS A C 1
ATOM 1484 O O . LYS C 1 9 ? -0.820 12.453 12.301 1.00 22.89 23 LYS A O 1
ATOM 1503 N N . LEU C 1 10 ? -1.742 13.804 10.752 1.00 18.60 24 LEU A N 1
ATOM 1504 C CA . LEU C 1 10 ? -1.972 12.773 9.755 1.00 17.95 24 L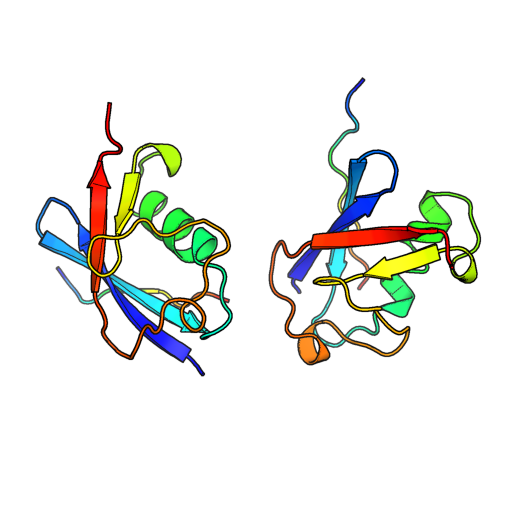EU A CA 1
ATOM 1505 C C . LEU C 1 10 ? -1.023 12.966 8.586 1.00 18.19 24 LEU A C 1
ATOM 1506 O O . LEU C 1 10 ? -0.767 14.095 8.161 1.00 19.19 24 LEU A O 1
ATOM 1522 N N . LYS C 1 11 ? -0.544 11.865 8.041 1.00 16.18 25 LYS A N 1
ATOM 1523 C CA . LYS C 1 11 ? 0.356 11.891 6.899 1.00 17.15 25 LYS A CA 1
ATOM 1524 C C . LYS C 1 11 ? -0.400 11.478 5.645 1.00 17.27 25 LYS A C 1
ATOM 1525 O O . LYS C 1 11 ? -0.889 10.351 5.553 1.00 17.98 25 LYS A O 1
ATOM 1544 N N . VAL C 1 12 ? -0.459 12.376 4.675 1.00 15.97 26 VAL A N 1
ATOM 1545 C CA . VAL C 1 12 ? -1.145 12.131 3.413 1.00 15.79 26 VAL A CA 1
ATOM 1546 C C . VAL C 1 12 ? -0.098 11.798 2.363 1.00 16.83 26 VAL A C 1
ATOM 1547 O O . VAL C 1 12 ? 0.797 12.602 2.087 1.00 17.45 26 VAL A O 1
ATOM 1560 N N . ILE C 1 13 ? -0.195 10.599 1.817 1.00 16.08 27 ILE A N 1
ATOM 1561 C CA . ILE C 1 13 ? 0.771 10.070 0.862 1.00 15.98 27 ILE A CA 1
ATOM 1562 C C . ILE C 1 13 ? 0.155 10.168 -0.518 1.00 16.51 27 ILE A C 1
ATOM 1563 O O . ILE C 1 13 ? -0.909 9.591 -0.771 1.00 17.07 27 ILE A O 1
ATOM 1579 N N . GLY C 1 14 ? 0.821 10.902 -1.403 1.00 19.22 28 GLY A N 1
ATOM 1580 C CA . GLY C 1 14 ? 0.334 11.120 -2.742 1.00 19.95 28 GLY A CA 1
ATOM 1581 C C . GLY C 1 14 ? 0.683 10.014 -3.699 1.00 19.25 28 GLY A C 1
ATOM 1582 O O . GLY C 1 14 ? 1.443 9.089 -3.417 1.00 18.62 28 GLY A O 1
ATOM 1586 N N . GLN C 1 15 ? 0.118 10.143 -4.891 1.00 21.38 29 GLN A N 1
ATOM 1587 C CA . GLN C 1 15 ? 0.318 9.151 -5.929 1.00 22.31 29 GLN A CA 1
ATOM 1588 C C . GLN C 1 15 ? 1.775 9.043 -6.349 1.00 22.18 29 GLN A C 1
ATOM 1589 O O . GLN C 1 15 ? 2.187 7.994 -6.860 1.00 24.24 29 GLN A O 1
ATOM 1603 N N . ASP C 1 16 ? 2.554 10.099 -6.146 1.00 22.34 30 ASP A N 1
ATOM 1604 C CA . ASP C 1 16 ? 3.978 10.128 -6.452 1.00 23.08 30 ASP A CA 1
ATOM 1605 C C . ASP C 1 16 ? 4.854 9.839 -5.235 1.00 22.99 30 ASP A C 1
ATOM 1606 O O . ASP C 1 16 ? 6.068 10.055 -5.294 1.00 23.76 30 ASP A O 1
ATOM 1615 N N . SER C 1 17 ? 4.264 9.372 -4.131 1.00 22.34 31 SER A N 1
ATOM 1616 C CA . SER C 1 17 ? 4.945 8.997 -2.896 1.00 23.60 31 SER A CA 1
ATOM 1617 C C . SER C 1 17 ? 5.389 10.209 -2.086 1.00 20.75 31 SER A C 1
ATOM 1618 O O . SER C 1 17 ? 5.998 10.038 -1.020 1.00 20.65 31 SER A O 1
ATOM 1626 N N . SER C 1 18 ? 5.136 11.422 -2.555 1.00 19.82 32 SER A N 1
ATOM 1627 C CA . SER C 1 18 ? 5.368 12.583 -1.720 1.00 20.66 32 SER A CA 1
ATOM 1628 C C . SER C 1 18 ? 4.374 12.566 -0.567 1.00 19.57 32 SER A C 1
ATOM 1629 O O . SER C 1 18 ? 3.353 11.882 -0.599 1.00 22.36 32 SER A O 1
ATOM 1637 N N . GLU C 1 19 ? 4.672 13.353 0.453 1.00 18.99 33 GLU A N 1
ATOM 1638 C CA . GLU C 1 19 ? 3.825 13.446 1.623 1.00 20.36 33 GLU A CA 1
ATOM 1639 C C . GLU C 1 19 ? 3.537 14.898 1.968 1.00 19.96 33 GLU A C 1
ATOM 1640 O O . GLU C 1 19 ? 4.387 15.782 1.823 1.00 20.71 33 GLU A O 1
ATOM 1652 N N . ILE C 1 20 ? 2.329 15.132 2.470 1.00 19.23 34 ILE A N 1
ATOM 1653 C CA . ILE C 1 20 ? 2.004 16.376 3.153 1.00 19.59 34 ILE A CA 1
ATOM 1654 C C . ILE C 1 20 ? 1.327 15.968 4.456 1.00 17.81 34 ILE A C 1
ATOM 1655 O O . ILE C 1 20 ? 0.432 15.115 4.454 1.00 18.13 34 ILE A O 1
ATOM 1671 N N . HIS C 1 21 ? 1.745 16.565 5.559 1.00 16.91 35 HIS A N 1
ATOM 1672 C CA . HIS C 1 21 ? 1.188 16.251 6.865 1.00 16.43 35 HIS A CA 1
ATOM 1673 C C . HIS C 1 21 ? 0.235 17.349 7.308 1.00 15.26 35 HIS A C 1
ATOM 1674 O O . HIS C 1 21 ? 0.415 18.522 6.989 1.00 16.62 35 HIS A O 1
ATOM 1688 N N . PHE C 1 22 ? -0.818 16.948 8.0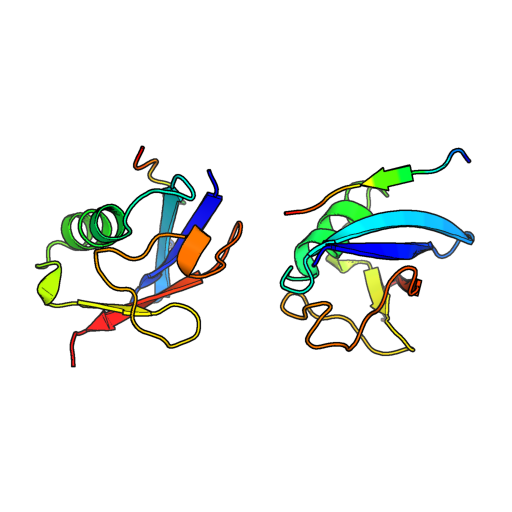11 1.00 16.18 36 PHE A N 1
ATOM 1689 C CA . PHE C 1 22 ? -1.843 17.869 8.467 1.00 15.29 36 PHE A CA 1
ATOM 1690 C C . PHE C 1 22 ? -2.080 17.652 9.949 1.00 16.97 36 PHE A C 1
ATOM 1691 O O . PHE C 1 22 ? -2.299 16.515 10.387 1.00 18.39 36 PHE A O 1
ATOM 1708 N N . LYS C 1 23 ? -2.053 18.738 10.713 1.00 18.48 37 LYS A N 1
ATOM 1709 C CA . LYS C 1 23 ? -2.508 18.739 12.095 1.00 20.46 37 LYS A CA 1
ATOM 1710 C C . LYS C 1 23 ? -3.977 19.132 12.105 1.00 20.26 37 LYS A C 1
ATOM 1711 O O . LYS C 1 23 ? -4.352 20.188 11.576 1.00 21.59 37 LYS A O 1
ATOM 1730 N N . VAL C 1 24 ? -4.812 18.256 12.662 1.00 20.24 38 VAL A N 1
ATOM 1731 C CA . VAL C 1 24 ? -6.261 18.390 12.600 1.00 23.41 38 VAL A CA 1
ATOM 1732 C C . VAL C 1 24 ? -6.854 18.074 13.967 1.00 25.07 38 VAL A C 1
ATOM 1733 O O . VAL C 1 24 ? -6.332 17.245 14.716 1.00 26.93 38 VAL A O 1
ATOM 1746 N N . LYS C 1 25 ? -7.960 18.731 14.277 1.00 26.62 39 LYS A N 1
ATOM 1747 C CA . LYS C 1 25 ? -8.722 18.445 15.484 1.00 29.58 39 LYS A CA 1
ATOM 1748 C C . LYS C 1 25 ? -9.495 17.144 15.302 1.00 29.30 39 LYS A C 1
ATOM 1749 O O . LYS C 1 25 ? -9.929 16.834 14.201 1.00 29.32 39 LYS A O 1
ATOM 1768 N N . MET C 1 26 ? -9.675 16.393 16.381 1.00 28.35 40 MET A N 1
ATOM 1769 C CA . MET C 1 26 ? -10.384 15.120 16.306 1.00 27.39 40 MET A CA 1
ATOM 1770 C C . MET C 1 26 ? -11.814 15.290 15.810 1.00 25.59 40 MET A C 1
ATOM 1771 O O . MET C 1 26 ? -12.403 14.339 15.277 1.00 25.38 40 MET A O 1
ATOM 1785 N N . THR C 1 27 ? -12.373 16.481 15.966 1.00 26.02 41 THR A N 1
ATOM 1786 C CA . THR C 1 27 ? -13.745 16.770 15.591 1.00 28.46 41 THR A CA 1
ATOM 1787 C C . THR C 1 27 ? -13.872 17.418 14.223 1.00 27.58 41 THR A C 1
ATOM 1788 O O . THR C 1 27 ? -14.991 17.679 13.789 1.00 29.40 41 THR A O 1
ATOM 1799 N N . THR C 1 28 ? -12.765 17.689 13.535 1.00 27.32 42 THR A N 1
ATOM 1800 C CA . THR C 1 28 ? -12.833 18.427 12.284 1.00 29.01 42 THR A CA 1
ATOM 1801 C C . THR C 1 28 ? -13.302 17.523 11.151 1.00 25.38 42 THR A C 1
ATOM 1802 O O . THR C 1 28 ? -12.831 16.393 10.999 1.00 24.40 42 THR A O 1
ATOM 1813 N N . HIS C 1 29 ? -14.219 18.035 10.338 1.00 23.08 43 HIS A N 1
ATOM 1814 C CA A HIS C 1 29 ? -14.661 17.294 9.167 0.50 22.53 43 HIS A CA 1
ATOM 1815 C CA B HIS C 1 29 ? -14.660 17.296 9.166 0.50 21.78 43 HIS A CA 1
ATOM 1816 C C . HIS C 1 29 ? -13.526 17.229 8.151 1.00 20.54 43 HIS A C 1
ATOM 1817 O O . HIS C 1 29 ? -12.920 18.247 7.803 1.00 21.03 43 HIS A O 1
ATOM 1843 N N . LEU C 1 30 ? -13.249 16.032 7.662 1.00 18.02 44 LEU A N 1
ATOM 1844 C CA . LEU C 1 30 ? -12.061 15.851 6.834 1.00 18.04 44 LEU A CA 1
ATOM 1845 C C . LEU C 1 30 ? -12.184 16.465 5.446 1.00 17.25 44 LEU A C 1
ATOM 1846 O O . LEU C 1 30 ? -11.177 16.540 4.750 1.00 17.46 44 LEU A O 1
ATOM 1862 N N . LYS C 1 31 ? -13.357 16.973 5.054 1.00 17.47 45 LYS A N 1
ATOM 1863 C CA . LYS C 1 31 ? -13.420 17.813 3.860 1.00 18.46 45 LYS A CA 1
ATOM 1864 C C . LYS C 1 31 ? -12.322 18.880 3.863 1.00 17.95 45 LYS A C 1
ATOM 1865 O O . LYS C 1 31 ? -11.757 19.211 2.814 1.00 17.43 45 LYS A O 1
ATOM 1884 N N . LYS C 1 32 ? -12.032 19.460 5.025 1.00 19.24 46 LYS A N 1
ATOM 1885 C CA . LYS C 1 32 ? -11.071 20.555 5.063 1.00 19.37 46 LYS A CA 1
ATOM 1886 C C . LYS C 1 32 ? -9.682 20.085 4.665 1.00 17.95 46 LYS A C 1
ATOM 1887 O O . LYS C 1 32 ? -8.937 20.812 3.991 1.00 18.87 46 LYS A O 1
ATOM 1906 N N . LEU C 1 33 ? -9.308 18.871 5.083 1.00 17.17 47 LEU A N 1
ATOM 1907 C CA . LEU C 1 33 ? -8.031 18.292 4.680 1.00 16.82 47 LEU A CA 1
ATOM 1908 C C . LEU C 1 33 ? -8.028 17.956 3.196 1.00 15.88 47 LEU A C 1
ATOM 1909 O O . LEU C 1 33 ? -7.046 18.211 2.494 1.00 16.43 47 LEU A O 1
ATOM 1925 N N . LYS C 1 34 ? -9.116 17.378 2.703 1.00 15.49 48 LYS A N 1
ATOM 1926 C CA . LYS C 1 34 ? -9.172 17.012 1.302 1.00 14.96 48 LYS A CA 1
ATOM 1927 C C . LYS C 1 34 ? -9.049 18.245 0.426 1.00 15.23 48 LYS A C 1
ATOM 1928 O O . LYS C 1 34 ? -8.313 18.235 -0.567 1.00 16.47 48 LYS A O 1
ATOM 1947 N N . GLU C 1 35 ? -9.748 19.329 0.790 1.00 15.81 49 GLU A N 1
ATOM 1948 C CA A GLU C 1 35 ? -9.663 20.555 0.004 0.50 17.31 49 GLU A CA 1
ATOM 1949 C CA B GLU C 1 35 ? -9.666 20.559 0.008 0.50 16.24 49 GLU A CA 1
ATOM 1950 C C . GLU C 1 35 ? -8.265 21.159 0.046 1.00 17.17 49 GLU A C 1
ATOM 1951 O O . GLU C 1 35 ? -7.763 21.644 -0.972 1.00 16.82 49 GLU A O 1
ATOM 1974 N N . SER C 1 36 ? -7.636 21.180 1.219 1.00 15.71 50 SER A N 1
ATOM 1975 C CA . SER C 1 36 ? -6.302 21.757 1.323 1.00 15.93 50 SER A CA 1
ATOM 1976 C C . SER C 1 36 ? -5.309 20.973 0.484 1.00 15.88 50 SER A C 1
ATOM 1977 O O . SER C 1 36 ? -4.491 21.559 -0.233 1.00 16.64 50 SER A O 1
ATOM 1985 N N . TYR C 1 37 ? -5.369 19.642 0.564 1.00 15.40 51 TYR A N 1
ATOM 1986 C CA . TYR C 1 37 ? -4.477 18.803 -0.227 1.00 15.33 51 TYR A CA 1
ATOM 1987 C C . TYR C 1 37 ? -4.672 19.059 -1.720 1.00 14.96 51 TYR A C 1
ATOM 1988 O O . TYR C 1 37 ? -3.703 19.256 -2.463 1.00 15.53 51 TYR A O 1
ATOM 2006 N N . ALA C 1 38 ? -5.926 19.057 -2.172 1.00 15.45 52 ALA A N 1
ATOM 2007 C CA . ALA C 1 38 ? -6.215 19.269 -3.586 1.00 14.01 52 ALA A CA 1
ATOM 2008 C C . ALA C 1 38 ? -5.741 20.645 -4.035 1.00 15.30 52 ALA A C 1
ATOM 2009 O O . ALA C 1 38 ? -5.167 20.791 -5.124 1.00 16.78 52 ALA A O 1
ATOM 2016 N N . GLN C 1 39 ? -5.972 21.659 -3.203 1.00 16.36 53 GLN A N 1
ATOM 2017 C CA . GLN C 1 39 ? -5.500 23.001 -3.509 1.00 16.85 53 GLN A CA 1
ATOM 2018 C C . GLN C 1 39 ? -3.991 23.017 -3.739 1.00 16.57 53 GLN A C 1
ATOM 2019 O O . GLN C 1 39 ? -3.507 23.664 -4.679 1.00 18.64 53 GLN A O 1
ATOM 2033 N N . ARG C 1 40 ? -3.231 22.323 -2.881 1.00 15.32 54 ARG A N 1
ATOM 2034 C CA . ARG C 1 40 ? -1.776 22.297 -2.985 1.00 16.43 54 ARG A CA 1
ATOM 2035 C C . ARG C 1 40 ? -1.289 21.493 -4.181 1.00 16.32 54 ARG A C 1
ATOM 2036 O O . ARG C 1 40 ? -0.181 21.745 -4.664 1.00 19.22 54 ARG A O 1
ATOM 2057 N N . GLN C 1 41 ? -2.082 20.546 -4.665 1.00 16.13 55 GLN A N 1
ATOM 2058 C CA . GLN C 1 41 ? -1.768 19.806 -5.878 1.00 17.58 55 GLN A CA 1
ATOM 2059 C C . GLN C 1 41 ? -2.273 20.476 -7.157 1.00 18.88 55 GLN A C 1
ATOM 2060 O O . GLN C 1 41 ? -1.939 20.007 -8.254 1.00 21.45 55 GLN A O 1
ATOM 2074 N N . GLY C 1 42 ? -3.098 21.512 -7.040 1.00 17.88 56 GLY A N 1
ATOM 2075 C CA . GLY C 1 42 ? -3.646 22.180 -8.203 1.00 17.48 56 GLY A CA 1
ATOM 2076 C C . GLY C 1 42 ? -4.705 21.410 -8.948 1.00 18.63 56 GLY A C 1
ATOM 2077 O O . GLY C 1 42 ? -4.831 21.578 -10.160 1.00 21.56 56 GLY A O 1
ATOM 2081 N N . VAL C 1 43 ? -5.476 20.573 -8.256 1.00 17.54 57 VAL A N 1
ATOM 2082 C CA . VAL C 1 43 ? -6.521 19.780 -8.903 1.00 17.59 57 VAL A CA 1
ATOM 2083 C C . VAL C 1 43 ? -7.819 19.942 -8.123 1.00 17.37 57 VAL A C 1
ATOM 2084 O O . VAL C 1 43 ? -7.806 20.285 -6.929 1.00 18.53 57 VAL A O 1
ATOM 2097 N N . PRO C 1 44 ? -8.950 19.640 -8.752 1.00 17.85 58 PRO A N 1
ATOM 2098 C CA . PRO C 1 44 ? -10.219 19.718 -8.019 1.00 18.51 58 PRO A CA 1
ATOM 2099 C C . PRO C 1 44 ? -10.297 18.638 -6.959 1.00 17.95 58 PRO A C 1
ATOM 2100 O O . PRO C 1 44 ? -9.899 17.494 -7.176 1.00 17.28 58 PRO A O 1
ATOM 2111 N N . MET C 1 45 ? -10.845 18.999 -5.802 1.00 19.08 59 MET A N 1
ATOM 2112 C CA . MET C 1 45 ? -10.915 18.019 -4.729 1.00 20.15 59 MET A CA 1
ATOM 2113 C C . MET C 1 45 ? -11.720 16.792 -5.149 1.00 19.95 59 MET A C 1
ATOM 2114 O O . MET C 1 45 ? -11.368 15.659 -4.792 1.00 20.09 59 MET A O 1
ATOM 2128 N N . ASN C 1 46 ? -12.792 16.990 -5.924 1.00 19.62 60 ASN A N 1
ATOM 2129 C CA . ASN C 1 46 ? -13.626 15.874 -6.359 1.00 22.78 60 ASN A CA 1
ATOM 2130 C C . ASN C 1 46 ? -12.959 14.974 -7.393 1.00 21.22 60 ASN A C 1
ATOM 2131 O O . ASN C 1 46 ? -13.548 13.943 -7.745 1.00 21.55 60 ASN A O 1
ATOM 2142 N N . SER C 1 47 ? -11.756 15.306 -7.866 1.00 17.74 61 SER A N 1
ATOM 2143 C CA . SER C 1 47 ? -11.041 14.432 -8.791 1.00 17.02 61 SER A CA 1
ATOM 2144 C C . SER C 1 47 ? -10.217 13.377 -8.076 1.00 17.17 61 SER A C 1
ATOM 2145 O O . SER C 1 47 ? -9.598 12.539 -8.738 1.00 18.84 61 SER A O 1
ATOM 2153 N N . LEU C 1 48 ? -10.181 13.419 -6.747 1.00 16.78 62 LEU A N 1
ATOM 2154 C CA . LEU C 1 48 ? -9.358 12.554 -5.928 1.00 16.27 62 LEU A CA 1
ATOM 2155 C C . LEU C 1 48 ? -10.257 11.770 -4.988 1.00 17.03 62 LEU A C 1
ATOM 2156 O O . LEU C 1 48 ? -11.381 12.182 -4.681 1.00 18.61 62 LEU A O 1
ATOM 2172 N N . ARG C 1 49 ? -9.741 10.633 -4.529 1.00 16.33 63 ARG A N 1
ATOM 2173 C CA . ARG C 1 49 ? -10.329 9.911 -3.413 1.00 16.36 63 ARG A CA 1
ATOM 2174 C C . ARG C 1 49 ? -9.249 9.710 -2.360 1.00 14.52 63 ARG A C 1
ATOM 2175 O O . ARG C 1 49 ? -8.070 9.523 -2.679 1.00 16.32 63 ARG A O 1
ATOM 2196 N N . PHE C 1 50 ? -9.651 9.803 -1.107 1.00 14.83 64 PHE A N 1
ATOM 2197 C CA . PHE C 1 50 ? -8.749 9.736 0.033 1.00 14.49 64 PHE A CA 1
ATOM 2198 C C . PHE C 1 50 ? -9.131 8.514 0.847 1.00 14.58 64 PHE A C 1
ATOM 2199 O O . PHE C 1 50 ? -10.287 8.373 1.239 1.00 16.44 64 PHE A O 1
ATOM 2216 N N . LEU C 1 51 ? -8.176 7.624 1.080 1.00 15.39 65 LEU A N 1
ATOM 2217 C CA . LEU C 1 51 ? -8.450 6.365 1.755 1.00 15.55 65 LEU A CA 1
ATOM 2218 C C . LEU C 1 51 ? -7.716 6.296 3.083 1.00 15.04 65 LEU A C 1
ATOM 2219 O O . LEU C 1 51 ? -6.554 6.690 3.190 1.00 16.27 65 LEU A O 1
ATOM 2235 N N . PHE C 1 52 ? -8.388 5.740 4.084 1.00 15.47 66 PHE A N 1
ATOM 2236 C CA . PHE C 1 52 ? -7.785 5.424 5.372 1.00 15.90 66 PHE A CA 1
ATOM 2237 C C . PHE C 1 52 ? -8.016 3.933 5.578 1.00 16.51 66 PHE A C 1
ATOM 2238 O O . PHE C 1 52 ? -9.161 3.475 5.550 1.00 17.60 66 PHE A O 1
ATOM 2255 N N . GLU C 1 53 ? -6.931 3.175 5.707 1.00 18.49 67 GLU A N 1
ATOM 2256 C CA . GLU C 1 53 ? -7.009 1.719 5.806 1.00 20.43 67 GLU A CA 1
ATOM 2257 C C . GLU C 1 53 ? -7.842 1.151 4.664 1.00 20.97 67 GLU A C 1
ATOM 2258 O O . GLU C 1 53 ? -8.625 0.216 4.836 1.00 23.34 67 GLU A O 1
ATOM 2270 N N . GLY C 1 54 ? -7.668 1.748 3.487 1.00 19.02 68 GLY A N 1
ATOM 2271 C CA . GLY C 1 54 ? -8.313 1.285 2.282 1.00 19.27 68 GLY A CA 1
ATOM 2272 C C . GLY C 1 54 ? -9.726 1.769 2.072 1.00 20.41 68 GLY A C 1
ATOM 2273 O O . GLY C 1 54 ? -10.288 1.519 1.003 1.00 21.86 68 GLY A O 1
ATOM 2277 N N . GLN C 1 55 ? -10.309 2.485 3.025 1.00 19.14 69 GLN A N 1
ATOM 2278 C CA . GLN C 1 55 ? -11.712 2.869 2.953 1.00 19.94 69 GLN A CA 1
ATOM 2279 C C . GLN C 1 55 ? -11.860 4.367 2.733 1.00 17.82 69 GLN A C 1
ATOM 2280 O O . GLN C 1 55 ? -11.075 5.176 3.221 1.00 16.90 69 GLN A O 1
ATOM 2294 N N . ARG C 1 56 ? -12.893 4.718 1.988 1.00 18.63 70 ARG A N 1
ATOM 2295 C CA . ARG C 1 56 ? -13.071 6.083 1.532 1.00 19.99 70 ARG A CA 1
ATOM 2296 C C . ARG C 1 56 ? -13.402 7.025 2.679 1.00 18.80 70 ARG A C 1
ATOM 2297 O O . ARG C 1 56 ? -14.312 6.772 3.478 1.00 21.06 70 ARG A O 1
ATOM 2318 N N . ILE C 1 57 ? -12.680 8.136 2.727 1.00 18.16 71 ILE A N 1
ATOM 2319 C CA . ILE C 1 57 ? -12.946 9.203 3.680 1.00 17.25 71 ILE A CA 1
ATOM 2320 C C . ILE C 1 57 ? -13.983 10.155 3.080 1.00 18.19 71 ILE A C 1
ATOM 2321 O O . ILE C 1 57 ? -13.745 10.790 2.039 1.00 19.15 71 ILE A O 1
ATOM 2337 N N . ALA C 1 58 ? -15.136 10.255 3.748 1.00 19.73 72 ALA A N 1
ATOM 2338 C CA . ALA C 1 58 ? -16.198 11.153 3.337 1.00 19.61 72 ALA A CA 1
ATOM 2339 C C . ALA C 1 58 ? -15.916 12.556 3.849 1.00 18.79 72 ALA A C 1
ATOM 2340 O O . ALA C 1 58 ? -15.181 12.753 4.823 1.00 18.71 72 ALA A O 1
ATOM 2347 N N . ASP C 1 59 ? -16.497 13.536 3.161 1.00 19.77 73 ASP A N 1
ATOM 2348 C CA . ASP C 1 59 ? -16.331 14.926 3.561 1.00 20.25 73 ASP A CA 1
ATOM 2349 C C . ASP C 1 59 ? -16.695 15.150 5.027 1.00 20.24 73 ASP A C 1
ATOM 2350 O O . ASP C 1 59 ? -16.051 15.949 5.717 1.00 19.87 73 ASP A O 1
ATOM 2359 N N . ASN C 1 60 ? -17.742 14.485 5.511 1.00 19.98 74 ASN A N 1
ATOM 2360 C CA . ASN C 1 60 ? -18.224 14.706 6.867 1.00 21.02 74 ASN A CA 1
ATOM 2361 C C . ASN C 1 60 ? -17.593 13.788 7.906 1.00 21.08 74 ASN A C 1
ATOM 2362 O O . ASN C 1 60 ? -17.934 13.886 9.087 1.00 23.24 74 ASN A O 1
ATOM 2373 N N . HIS C 1 61 ? -16.711 12.883 7.506 1.00 20.16 75 HIS A N 1
ATOM 2374 C CA . HIS C 1 61 ? -16.025 12.043 8.478 1.00 19.24 75 HIS A CA 1
ATOM 2375 C C . HIS C 1 61 ? -15.065 12.880 9.310 1.00 20.04 75 HIS A C 1
ATOM 2376 O O . HIS C 1 61 ? -14.438 13.809 8.800 1.00 19.96 75 HIS A O 1
ATOM 2390 N N . THR C 1 62 ? -14.926 12.527 10.576 1.00 19.83 76 THR A N 1
ATOM 2391 C CA . THR C 1 62 ? -13.948 13.144 11.455 1.00 20.37 76 THR A CA 1
ATOM 2392 C C . THR C 1 62 ? -12.907 12.114 11.854 1.00 19.54 76 THR A C 1
ATOM 2393 O O . THR C 1 62 ? -13.156 10.906 11.785 1.00 19.94 76 THR A O 1
ATOM 2404 N N . PRO C 1 63 ? -11.724 12.553 12.280 1.00 19.18 77 PRO A N 1
ATOM 2405 C CA . PRO C 1 63 ? -10.738 11.583 12.768 1.00 19.61 77 PRO A CA 1
ATOM 2406 C C . PRO C 1 63 ? -11.286 10.726 13.886 1.00 20.20 77 PRO A C 1
ATOM 2407 O O . PRO C 1 63 ? -10.993 9.531 13.954 1.00 21.17 77 PRO A O 1
ATOM 2418 N N . LYS C 1 64 ? -12.113 11.301 14.752 1.00 20.68 78 LYS A N 1
ATOM 2419 C CA . LYS C 1 64 ? -12.689 10.522 15.844 1.00 23.52 78 LYS A CA 1
ATOM 2420 C C . LYS C 1 64 ? -13.578 9.401 15.314 1.00 24.85 78 LYS A C 1
ATOM 2421 O O . LYS C 1 64 ? -13.476 8.241 15.741 1.00 25.96 78 LYS A O 1
ATOM 2440 N N . GLU C 1 65 ? -14.445 9.725 14.358 1.00 24.10 79 GLU A N 1
ATOM 2441 C CA . GLU C 1 65 ? -15.366 8.737 13.811 1.00 24.48 79 GLU A CA 1
ATOM 2442 C C . GLU C 1 65 ? -14.612 7.595 13.154 1.00 23.93 79 GLU A C 1
ATOM 2443 O O . GLU C 1 65 ? -15.017 6.430 13.249 1.00 24.45 79 GLU A O 1
ATOM 2455 N N . LEU C 1 66 ? -13.497 7.900 12.506 1.00 22.86 80 LEU A N 1
ATOM 2456 C CA . LEU C 1 66 ? -12.724 6.900 11.791 1.00 21.83 80 LEU A CA 1
ATOM 2457 C C . LEU C 1 66 ? -11.711 6.182 12.666 1.00 23.22 80 LEU A C 1
ATOM 2458 O O . LEU C 1 66 ? -11.034 5.277 12.177 1.00 23.73 80 LEU A O 1
ATOM 2474 N N . GLY C 1 67 ? -11.561 6.575 13.924 1.00 23.45 81 GLY A N 1
ATOM 2475 C CA . GLY C 1 67 ? -10.605 5.918 14.791 1.00 23.64 81 GLY A CA 1
ATOM 2476 C C . GLY C 1 67 ? -9.164 6.280 14.519 1.00 23.42 81 GLY A C 1
ATOM 2477 O O . GLY C 1 67 ? -8.264 5.484 14.807 1.00 25.86 81 GLY A O 1
ATOM 2481 N N . MET C 1 68 ? -8.916 7.461 13.975 1.00 22.42 82 MET A N 1
ATOM 2482 C CA . MET C 1 68 ? -7.568 7.855 13.608 1.00 19.79 82 MET A CA 1
ATOM 2483 C C . MET C 1 68 ? -6.774 8.305 14.826 1.00 22.34 82 MET A C 1
ATOM 2484 O O . MET C 1 68 ? -7.323 8.784 15.817 1.00 24.87 82 MET A O 1
ATOM 2498 N N . GLU C 1 69 ? -5.459 8.163 14.727 1.00 20.94 83 GLU A N 1
ATOM 2499 C CA . GLU C 1 69 ? -4.555 8.561 15.791 1.00 21.94 83 GLU A CA 1
ATOM 2500 C C . GLU C 1 69 ? -3.322 9.207 15.171 1.00 21.54 83 GLU A C 1
ATOM 2501 O O . GLU C 1 69 ? -3.133 9.208 13.949 1.00 20.85 83 GLU A O 1
ATOM 2513 N N . GLU C 1 70 ? -2.484 9.764 16.037 1.00 23.23 84 GLU A N 1
ATOM 2514 C CA . GLU C 1 70 ? -1.265 10.433 15.621 1.00 23.38 84 GLU A CA 1
ATOM 2515 C C . GLU C 1 70 ? -0.465 9.565 14.662 1.00 22.59 84 GLU A C 1
ATOM 2516 O O . GLU C 1 70 ? -0.269 8.370 14.887 1.00 23.05 84 GLU A O 1
ATOM 2528 N N . GLU C 1 71 ? -0.016 10.191 13.583 1.00 21.94 85 GLU A N 1
ATOM 2529 C CA . GLU C 1 71 ? 0.85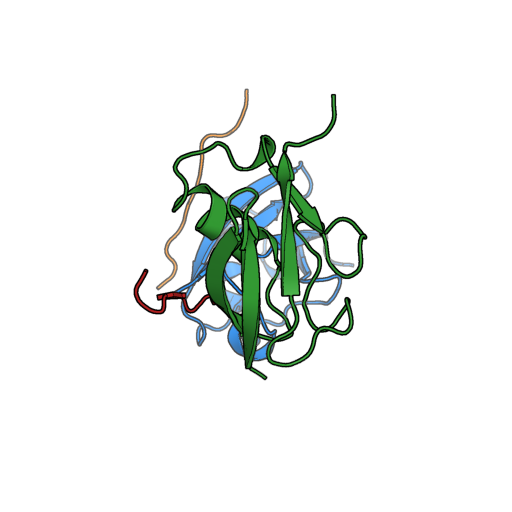0 9.619 12.558 1.00 22.83 85 GLU A CA 1
ATOM 2530 C C . GLU C 1 71 ? 0.164 8.611 11.648 1.00 19.38 85 GLU A C 1
ATOM 2531 O O . GLU C 1 71 ? 0.846 7.981 10.825 1.00 21.72 85 GLU A O 1
ATOM 2543 N N . ASP C 1 72 ? -1.162 8.492 11.700 1.00 18.76 86 ASP A N 1
ATOM 2544 C CA . ASP C 1 72 ? -1.856 7.619 10.768 1.00 17.97 86 ASP A CA 1
ATOM 2545 C C . ASP C 1 72 ? -1.698 8.147 9.343 1.00 17.08 86 ASP A C 1
ATOM 2546 O O . ASP C 1 72 ? -1.540 9.350 9.110 1.00 18.67 86 ASP A O 1
ATOM 2555 N N . VAL C 1 73 ? -1.757 7.221 8.393 1.00 18.51 87 VAL A N 1
ATOM 2556 C CA . VAL C 1 73 ? -1.554 7.462 6.971 1.00 18.77 87 VAL A CA 1
ATOM 2557 C C . VAL C 1 73 ? -2.886 7.517 6.244 1.00 16.87 87 VAL A C 1
ATOM 2558 O O . VAL C 1 73 ? -3.769 6.670 6.441 1.00 17.82 87 VAL A O 1
ATOM 2571 N N . ILE C 1 74 ? -3.008 8.497 5.362 1.00 15.07 88 ILE A N 1
ATOM 2572 C CA . ILE C 1 74 ? -4.088 8.607 4.390 1.00 14.52 88 ILE A CA 1
ATOM 2573 C C . ILE C 1 74 ? -3.444 8.501 3.014 1.00 15.20 88 ILE A C 1
ATOM 2574 O O . ILE C 1 74 ? -2.426 9.150 2.755 1.00 16.78 88 ILE A O 1
ATOM 2590 N N . GLU C 1 75 ? -4.018 7.682 2.145 1.00 13.99 89 GLU A N 1
ATOM 2591 C CA . GLU C 1 75 ? -3.546 7.553 0.776 1.00 15.60 89 GLU A CA 1
ATOM 2592 C C . GLU C 1 75 ? -4.461 8.311 -0.162 1.00 15.62 89 GLU A C 1
ATOM 2593 O O . GLU C 1 75 ? -5.682 8.274 -0.005 1.00 17.81 89 GLU A O 1
ATOM 2605 N N . VAL C 1 76 ? -3.879 8.955 -1.173 1.00 14.57 90 VAL A N 1
ATOM 2606 C CA . VAL C 1 76 ? -4.644 9.696 -2.169 1.00 14.00 90 VAL A CA 1
ATOM 2607 C C . VAL C 1 76 ? -4.521 8.971 -3.501 1.00 14.83 90 VAL A C 1
ATOM 2608 O O . VAL C 1 76 ? -3.413 8.644 -3.930 1.00 17.13 90 VAL A O 1
ATOM 2621 N N . TYR C 1 77 ? -5.654 8.756 -4.157 1.00 15.13 91 TYR A N 1
ATOM 2622 C CA . TYR C 1 77 ? -5.737 8.157 -5.477 1.00 14.87 91 TYR A CA 1
ATOM 2623 C C . TYR C 1 77 ? -6.600 9.031 -6.375 1.00 16.43 91 TYR A C 1
ATOM 2624 O O . TYR C 1 77 ? -7.368 9.865 -5.906 1.00 15.75 91 TYR A O 1
ATOM 2642 N N . GLN C 1 78 ? -6.466 8.854 -7.686 1.00 17.39 92 GLN A N 1
ATOM 2643 C CA . GLN C 1 78 ? -7.438 9.471 -8.575 1.00 17.90 92 GLN A CA 1
ATOM 2644 C C . GLN C 1 78 ? -8.817 8.888 -8.294 1.00 19.06 92 GLN A C 1
ATOM 2645 O O . GLN C 1 78 ? -8.955 7.711 -7.942 1.00 20.52 92 GLN A O 1
ATOM 2659 N N . GLU C 1 79 ? -9.851 9.706 -8.466 1.00 21.35 93 GLU A N 1
ATOM 2660 C CA . GLU C 1 79 ? -11.202 9.200 -8.301 1.00 25.24 93 GLU A CA 1
ATOM 2661 C C . GLU C 1 79 ? -11.449 8.066 -9.291 1.00 28.90 93 GLU A C 1
ATOM 2662 O O . GLU C 1 79 ? -10.917 8.053 -10.410 1.00 30.79 93 GLU A O 1
ATOM 2674 N N . GLN C 1 80 ? -12.235 7.086 -8.854 1.00 31.23 94 GLN A N 1
ATOM 2675 C CA . GLN C 1 80 ? -12.618 5.973 -9.725 1.00 37.89 94 GLN A CA 1
ATOM 2676 C C . GLN C 1 80 ? -13.685 6.409 -10.724 1.00 39.86 94 GLN A C 1
ATOM 2677 O O . GLN C 1 80 ? -14.738 6.916 -10.333 1.00 41.01 94 GLN A O 1
ATOM 2691 N N . GLY D 2 3 ? 15.253 16.292 -6.383 1.00 51.77 5 GLY B N 1
ATOM 2692 C CA . GLY D 2 3 ? 15.559 16.235 -4.971 1.00 46.59 5 GLY B CA 1
ATOM 2693 C C . GLY D 2 3 ? 14.416 15.660 -4.152 1.00 40.93 5 GLY B C 1
ATOM 2694 O O . GLY D 2 3 ? 13.360 15.273 -4.651 1.00 40.93 5 GLY B O 1
ATOM 2698 N N . GLU D 2 4 ? 14.653 15.595 -2.850 1.00 35.78 6 GLU B N 1
ATOM 2699 C CA . GLU D 2 4 ? 13.645 15.166 -1.895 1.00 32.90 6 GLU B CA 1
ATOM 2700 C C . GLU D 2 4 ? 12.882 16.399 -1.427 1.00 27.41 6 GLU B C 1
ATOM 2701 O O . GLU D 2 4 ? 13.476 17.460 -1.211 1.00 28.00 6 GLU B O 1
ATOM 2713 N N . ALA D 2 5 ? 11.564 16.266 -1.274 1.00 24.32 7 ALA B N 1
ATOM 2714 C CA . ALA D 2 5 ? 10.770 17.376 -0.768 1.00 21.42 7 ALA B CA 1
ATOM 2715 C C . ALA D 2 5 ? 11.101 17.635 0.695 1.00 18.99 7 ALA B C 1
ATOM 2716 O O . ALA D 2 5 ? 11.400 16.714 1.457 1.00 21.27 7 ALA B O 1
ATOM 2723 N N . GLU D 2 6 ? 11.050 18.903 1.080 1.00 17.90 8 GLU B N 1
ATOM 2724 C CA . GLU D 2 6 ? 11.168 19.248 2.489 1.00 17.57 8 GLU B CA 1
ATOM 2725 C C . GLU D 2 6 ? 9.917 18.813 3.247 1.00 18.03 8 GLU B C 1
ATOM 2726 O O . GLU D 2 6 ? 8.861 18.576 2.664 1.00 18.52 8 GLU B O 1
ATOM 2738 N N . GLU D 2 7 ? 10.051 18.710 4.569 1.00 19.53 9 GLU B N 1
ATOM 2739 C CA . GLU D 2 7 ? 8.907 18.391 5.412 1.00 19.58 9 GLU B CA 1
ATOM 2740 C C . GLU D 2 7 ? 7.853 19.485 5.306 1.00 18.43 9 GLU B C 1
ATOM 2741 O O . GLU D 2 7 ? 8.170 20.678 5.258 1.00 17.95 9 GLU B O 1
ATOM 2753 N N . ARG D 2 8 ? 6.589 19.070 5.250 1.00 16.30 10 ARG B N 1
ATOM 2754 C CA . ARG D 2 8 ? 5.460 19.982 5.107 1.00 16.85 10 ARG B CA 1
ATOM 2755 C C . ARG D 2 8 ? 4.382 19.596 6.105 1.00 16.23 10 ARG B C 1
ATOM 2756 O O . ARG D 2 8 ? 3.849 18.487 6.033 1.00 17.11 10 ARG B O 1
ATOM 2777 N N . ILE D 2 9 ? 4.091 20.490 7.050 1.00 17.53 11 ILE B N 1
ATOM 2778 C CA . ILE D 2 9 ? 3.013 20.288 8.015 1.00 17.53 11 ILE B CA 1
ATOM 2779 C C . ILE D 2 9 ? 2.074 21.489 7.952 1.00 17.36 11 ILE B C 1
ATOM 2780 O O . ILE D 2 9 ? 2.513 22.630 8.115 1.00 18.78 11 ILE B O 1
ATOM 2796 N N . ILE D 2 10 ? 0.856 21.169 7.599 1.00 16.58 12 ILE B N 1
ATOM 2797 C CA A ILE D 2 10 ? -0.235 22.249 7.622 0.50 17.31 12 ILE B CA 1
ATOM 2798 C CA B ILE D 2 10 ? -0.222 22.335 7.555 0.50 17.31 12 ILE B CA 1
ATOM 2799 C C . ILE D 2 10 ? -1.311 22.101 8.779 1.00 19.76 12 ILE B C 1
ATOM 2800 O O . ILE D 2 10 ? -1.799 21.008 9.196 1.00 20.70 12 ILE B O 1
ATOM 2829 N N . SER D 2 11 ? -1.387 23.188 9.524 1.00 23.71 13 SER B N 1
ATOM 2830 C CA . SER D 2 11 ? -2.275 23.184 10.675 1.00 27.39 13 SER B CA 1
ATOM 2831 C C . SER D 2 11 ? -3.617 23.701 10.191 1.00 28.75 13 SER B C 1
ATOM 2832 O O . SER D 2 11 ? -3.758 24.888 9.881 1.00 31.54 13 SER B O 1
ATOM 2840 N N . LEU D 2 12 ? -4.598 22.815 10.121 1.00 27.51 14 LEU B N 1
ATOM 2841 C CA . LEU D 2 12 ? -5.857 23.196 9.501 1.00 31.51 14 LEU B CA 1
ATOM 2842 C C . LEU D 2 12 ? -6.691 24.065 10.418 1.00 36.91 14 LEU B C 1
ATOM 2843 O O . LEU D 2 12 ? -7.299 25.042 9.970 1.00 37.81 14 LEU B O 1
ATOM 2859 N N . ASP D 2 13 ? -6.742 23.723 11.693 1.00 40.12 15 ASP B N 1
ATOM 2860 C CA . ASP D 2 13 ? -7.529 24.502 12.630 1.00 44.80 15 ASP B CA 1
ATOM 2861 C C . ASP D 2 13 ? -6.589 25.328 13.488 1.00 47.26 15 ASP B C 1
ATOM 2862 O O . ASP D 2 13 ? -5.509 25.726 13.030 1.00 47.74 15 ASP B O 1
#